Protein AF-A0A942RW23-F1 (afdb_monomer)

Foldseek 3Di:
DKKWFQDQDPQADWDADPVGDTWGQDQDPVGIRMTDDDDPVVVVVQCVDPRMDDDDPDPPPPVPDPPPDDDDPDPDDDDDDDDDDDDDDDDDDDDDDDDDDDDDDDDD

Mean predicted aligned error: 17.61 Å

Secondary structure (DSSP, 8-state):
-EEEESS--TT-B-PBPTTS-B--BEE-TTS-EEEE---HHHHHHHHHSTTEEE----------PPPPPPPPP-----------------------------------

Solvent-accessible surface area (backbone atoms only — not comparable to full-atom values): 7619 Å² total; per-residue (Å²): 88,52,37,25,43,73,74,86,46,99,85,36,49,69,61,66,48,96,91,63,56,70,48,63,24,39,64,46,99,86,66,48,24,40,31,82,44,84,53,64,71,59,46,53,56,43,60,73,34,90,57,33,42,78,56,70,87,66,81,77,77,75,75,73,72,77,75,79,74,82,76,77,81,83,78,71,88,80,84,86,85,79,88,79,90,81,80,91,80,85,88,77,91,81,88,81,90,84,74,93,79,86,82,82,84,88,86,132

Sequence (108 aa):
MIIEHTIKRPNGSHPKMMDGTVYHFMPNESGDHVAEVVNLDHIDWFLNVSTFRIYKVQPRVVEAQPAPAPLPPNGMPSPMQKDVQGAVVLRAVSLSKSKFRPKVVRGE

Radius of gyration: 28.73 Å; Cα contacts (8 Å, |Δi|>4): 95; chains: 1; bounding box: 66×43×71 Å

pLDDT: mean 77.04, std 17.92, range [47.66, 96.5]

Structure (mmCIF, N/CA/C/O backbone):
data_AF-A0A942RW23-F1
#
_entry.id   AF-A0A942RW23-F1
#
loop_
_atom_site.group_PDB
_atom_site.id
_atom_site.type_symbol
_atom_site.label_atom_id
_atom_site.label_alt_id
_atom_site.label_comp_id
_atom_site.label_asym_id
_atom_site.label_entity_id
_atom_site.label_seq_id
_atom_site.pdbx_PDB_ins_code
_atom_site.Cartn_x
_atom_site.Cartn_y
_atom_site.Cartn_z
_atom_site.occupancy
_atom_site.B_iso_or_equiv
_atom_site.auth_seq_id
_atom_site.auth_comp_id
_atom_site.auth_asym_id
_atom_site.auth_atom_id
_atom_site.pdbx_PDB_model_num
ATOM 1 N N . MET A 1 1 ? -2.813 4.241 -8.096 1.00 91.56 1 MET A N 1
ATOM 2 C CA . MET A 1 1 ? -3.747 3.430 -7.275 1.00 91.56 1 MET A CA 1
ATOM 3 C C . MET A 1 1 ? -3.215 3.363 -5.854 1.00 91.56 1 MET A C 1
ATOM 5 O O . MET A 1 1 ? -2.014 3.207 -5.689 1.00 91.56 1 MET A O 1
ATOM 9 N N . ILE A 1 2 ? -4.066 3.511 -4.834 1.00 93.56 2 ILE A N 1
ATOM 10 C CA . ILE A 1 2 ? -3.613 3.505 -3.433 1.00 93.56 2 ILE A CA 1
ATOM 11 C C . ILE A 1 2 ? -3.774 2.099 -2.854 1.00 93.56 2 ILE A C 1
ATOM 13 O O . ILE A 1 2 ? -4.863 1.518 -2.896 1.00 93.56 2 ILE A O 1
ATOM 17 N N . ILE A 1 3 ? -2.684 1.559 -2.319 1.00 94.88 3 ILE A N 1
ATOM 18 C CA . ILE A 1 3 ? -2.647 0.250 -1.665 1.00 94.88 3 ILE A CA 1
ATOM 19 C C . ILE A 1 3 ? -2.380 0.463 -0.179 1.00 94.88 3 ILE A C 1
ATOM 21 O O . ILE A 1 3 ? -1.556 1.291 0.206 1.00 94.88 3 ILE A O 1
ATOM 25 N N . GLU A 1 4 ? -3.088 -0.290 0.652 1.00 95.25 4 GLU A N 1
ATOM 26 C CA . GLU A 1 4 ? -2.911 -0.338 2.095 1.00 95.25 4 GLU A CA 1
ATOM 27 C C . GLU A 1 4 ? -2.156 -1.607 2.493 1.00 95.25 4 GLU A C 1
ATOM 29 O O . GLU A 1 4 ? -2.472 -2.711 2.037 1.00 95.25 4 GLU A O 1
ATOM 34 N N . HIS A 1 5 ? -1.195 -1.458 3.397 1.00 95.81 5 HIS A N 1
ATOM 35 C CA . HIS A 1 5 ? -0.551 -2.563 4.081 1.00 95.81 5 HIS A CA 1
ATOM 36 C C . HIS A 1 5 ? -1.286 -2.858 5.394 1.00 95.81 5 HIS A C 1
ATOM 38 O O . HIS A 1 5 ? -1.335 -2.031 6.301 1.00 95.81 5 HIS A O 1
ATOM 44 N N . THR A 1 6 ? -1.845 -4.061 5.511 1.00 93.88 6 THR A N 1
ATOM 45 C CA . THR A 1 6 ? -2.638 -4.465 6.686 1.00 93.88 6 THR A CA 1
ATOM 46 C C . THR A 1 6 ? -1.799 -4.606 7.958 1.00 93.88 6 THR A C 1
ATOM 48 O O . THR A 1 6 ? -2.320 -4.460 9.065 1.00 93.88 6 THR A O 1
ATOM 51 N N . ILE A 1 7 ? -0.493 -4.859 7.824 1.00 92.75 7 ILE A N 1
ATOM 52 C CA . ILE A 1 7 ? 0.417 -4.984 8.962 1.00 92.75 7 ILE A CA 1
ATOM 53 C C . ILE A 1 7 ? 0.899 -3.594 9.379 1.00 92.75 7 ILE A C 1
ATOM 55 O O . ILE A 1 7 ? 1.802 -3.010 8.774 1.00 92.75 7 ILE A O 1
ATOM 59 N N . LYS A 1 8 ? 0.338 -3.096 10.481 1.00 92.00 8 LYS A N 1
ATOM 60 C CA . LYS A 1 8 ? 0.678 -1.787 11.042 1.00 92.00 8 LYS A CA 1
ATOM 61 C C . LYS A 1 8 ? 1.999 -1.860 11.812 1.00 92.00 8 LYS A C 1
ATOM 63 O O . LYS A 1 8 ? 2.098 -2.531 12.838 1.00 92.00 8 LYS A O 1
ATOM 68 N N . ARG A 1 9 ? 3.028 -1.161 11.322 1.00 91.12 9 ARG A N 1
ATOM 69 C CA . ARG A 1 9 ? 4.342 -1.044 11.984 1.00 91.12 9 ARG A CA 1
ATOM 70 C C . ARG A 1 9 ? 4.628 0.412 12.359 1.00 91.12 9 ARG A C 1
ATOM 72 O O . ARG A 1 9 ? 4.298 1.299 11.572 1.00 91.12 9 ARG A O 1
ATOM 79 N N . PRO A 1 10 ? 5.294 0.679 13.499 1.00 86.50 10 PRO A N 1
ATOM 80 C CA . PRO A 1 10 ? 5.567 2.046 13.955 1.00 86.50 10 PRO A CA 1
ATOM 81 C C . PRO A 1 10 ? 6.403 2.857 12.954 1.00 86.50 10 PRO A C 1
ATOM 83 O O . PRO A 1 10 ? 6.162 4.043 12.784 1.00 86.50 10 PRO A O 1
ATOM 86 N N . ASN A 1 11 ? 7.311 2.201 12.222 1.00 89.38 11 ASN A N 1
ATOM 87 C CA . ASN A 1 11 ? 8.157 2.839 11.204 1.00 89.38 11 ASN A CA 1
ATOM 88 C C . ASN A 1 11 ? 7.682 2.566 9.765 1.00 89.38 11 ASN A C 1
ATOM 90 O O . ASN A 1 11 ? 8.444 2.746 8.818 1.00 89.38 11 ASN A O 1
ATOM 94 N N . GLY A 1 12 ? 6.454 2.069 9.599 1.00 91.50 12 GLY A N 1
ATOM 95 C CA . GLY A 1 12 ? 5.933 1.666 8.299 1.00 91.50 12 GLY A CA 1
ATOM 96 C C . GLY A 1 12 ? 6.598 0.418 7.717 1.00 91.50 12 GLY A C 1
ATOM 97 O O . GLY A 1 12 ? 7.166 -0.417 8.430 1.00 91.50 12 GLY A O 1
ATOM 98 N N . SER A 1 13 ? 6.449 0.230 6.409 1.00 93.75 13 SER A N 1
ATOM 99 C CA . SER A 1 13 ? 7.058 -0.875 5.659 1.00 93.75 13 SER A CA 1
ATOM 100 C C . SER A 1 13 ? 7.594 -0.386 4.320 1.00 93.75 13 SER A C 1
ATOM 102 O O . SER A 1 13 ? 6.974 0.453 3.671 1.00 93.75 13 SER A O 1
ATOM 104 N N . HIS A 1 14 ? 8.742 -0.937 3.925 1.00 95.31 14 HIS A N 1
ATOM 105 C CA . HIS A 1 14 ? 9.503 -0.507 2.753 1.00 95.31 14 HIS A CA 1
ATOM 106 C C . HIS A 1 14 ? 9.803 -1.686 1.817 1.00 95.31 14 HIS A C 1
ATOM 108 O O . HIS A 1 14 ? 10.962 -2.090 1.697 1.00 95.31 14 HIS A O 1
ATOM 114 N N . PRO A 1 15 ? 8.779 -2.326 1.221 1.00 93.44 15 PRO A N 1
ATOM 115 C CA . PRO A 1 15 ? 9.005 -3.376 0.240 1.00 93.44 15 PRO A CA 1
ATOM 116 C C . PRO A 1 15 ? 9.752 -2.809 -0.973 1.00 93.44 15 PRO A C 1
ATOM 118 O O . PRO A 1 15 ? 9.382 -1.769 -1.527 1.00 93.44 15 PRO A O 1
ATOM 121 N N . LYS A 1 16 ? 10.816 -3.512 -1.367 1.00 96.31 16 LYS A N 1
ATOM 122 C CA . LYS A 1 16 ? 11.611 -3.226 -2.560 1.00 96.31 16 LYS A CA 1
ATOM 123 C C . LYS A 1 16 ? 11.224 -4.209 -3.662 1.00 96.31 16 LYS A C 1
ATOM 125 O O . LYS A 1 16 ? 11.245 -5.416 -3.430 1.00 96.31 16 LYS A O 1
ATOM 130 N N . MET A 1 17 ? 10.895 -3.682 -4.833 1.00 95.12 17 MET A N 1
ATOM 131 C CA . MET A 1 17 ? 10.552 -4.457 -6.023 1.00 95.12 17 MET A CA 1
ATOM 132 C C . MET A 1 17 ? 11.791 -4.939 -6.783 1.00 95.12 17 MET A C 1
ATOM 134 O O . MET A 1 17 ? 12.913 -4.495 -6.517 1.00 95.12 17 MET A O 1
ATOM 138 N N . MET A 1 18 ? 11.590 -5.851 -7.740 1.00 92.50 18 MET A N 1
ATOM 139 C CA . MET A 1 18 ? 12.670 -6.419 -8.560 1.00 92.50 18 MET A CA 1
ATOM 140 C C . MET A 1 18 ? 13.366 -5.380 -9.449 1.00 92.50 18 MET A C 1
ATOM 142 O O . MET A 1 18 ? 14.573 -5.469 -9.653 1.00 92.50 18 MET A O 1
ATOM 146 N N . ASP A 1 19 ? 12.639 -4.372 -9.925 1.00 94.19 19 ASP A N 1
ATOM 147 C CA . ASP A 1 19 ? 13.166 -3.235 -10.693 1.00 94.19 19 ASP A CA 1
ATOM 148 C C . ASP A 1 19 ? 13.916 -2.215 -9.813 1.00 94.19 19 ASP A C 1
ATOM 150 O O . ASP A 1 19 ? 14.542 -1.283 -10.312 1.00 94.19 19 ASP A O 1
ATOM 154 N N . GLY A 1 20 ? 13.880 -2.400 -8.491 1.00 95.75 20 GLY A N 1
ATOM 155 C CA . GLY A 1 20 ? 14.547 -1.543 -7.521 1.00 95.75 20 GLY A CA 1
ATOM 156 C C . GLY A 1 20 ? 13.670 -0.437 -6.940 1.00 95.75 20 GLY A C 1
ATOM 157 O O . GLY A 1 20 ? 14.114 0.199 -5.980 1.00 95.75 20 GLY A O 1
ATOM 158 N N . THR A 1 21 ? 12.442 -0.241 -7.435 1.00 96.19 21 THR A N 1
ATOM 159 C CA . THR A 1 21 ? 11.490 0.710 -6.845 1.00 96.19 21 THR A CA 1
ATOM 160 C C . THR A 1 21 ? 11.165 0.331 -5.401 1.00 96.19 21 THR A C 1
ATOM 162 O O . THR A 1 21 ? 10.885 -0.828 -5.083 1.00 96.19 21 THR A O 1
ATOM 165 N N . VAL A 1 22 ? 11.201 1.321 -4.509 1.00 96.38 22 VAL A N 1
ATOM 166 C CA . VAL A 1 22 ? 10.861 1.168 -3.091 1.00 96.38 22 VAL A CA 1
ATOM 167 C C . VAL A 1 22 ? 9.565 1.916 -2.819 1.00 96.38 22 VAL A C 1
ATOM 169 O O . VAL A 1 22 ? 9.466 3.112 -3.086 1.00 96.38 22 VAL A O 1
ATOM 172 N N . TYR A 1 23 ? 8.580 1.213 -2.263 1.00 95.94 23 TYR A N 1
ATOM 173 C CA . TYR A 1 23 ? 7.323 1.819 -1.830 1.00 95.94 23 TYR A CA 1
ATOM 174 C C . TYR A 1 23 ? 7.345 2.068 -0.330 1.00 95.94 23 TYR A C 1
ATOM 176 O O . TYR A 1 23 ? 7.763 1.208 0.442 1.00 95.94 23 TYR A O 1
ATOM 184 N N . HIS A 1 24 ? 6.872 3.237 0.090 1.00 95.81 24 HIS A N 1
ATOM 185 C CA . HIS A 1 24 ? 6.835 3.634 1.493 1.00 95.81 24 HIS A CA 1
ATOM 186 C C . HIS A 1 24 ? 5.405 3.557 2.020 1.00 95.81 24 HIS A C 1
ATOM 188 O O . HIS A 1 24 ? 4.612 4.469 1.812 1.00 95.81 24 HIS A O 1
ATOM 194 N N . PHE A 1 25 ? 5.079 2.468 2.716 1.00 95.56 25 PHE A N 1
ATOM 195 C CA . PHE A 1 25 ? 3.794 2.318 3.398 1.00 95.56 25 PHE A CA 1
ATOM 196 C C . PHE A 1 25 ? 3.901 2.947 4.786 1.00 95.56 25 PHE A C 1
ATOM 198 O O . PHE A 1 25 ? 4.322 2.289 5.745 1.00 95.56 25 PHE A O 1
ATOM 205 N N . MET A 1 26 ? 3.560 4.231 4.879 1.00 93.38 26 MET A N 1
ATOM 206 C CA . MET A 1 26 ? 3.611 5.027 6.110 1.00 93.38 26 MET A CA 1
ATOM 207 C C . MET A 1 26 ? 2.198 5.288 6.649 1.00 93.38 26 MET A C 1
ATOM 209 O O . MET A 1 26 ? 1.250 5.321 5.863 1.00 93.38 26 MET A O 1
ATOM 213 N N . PRO A 1 27 ? 2.033 5.450 7.975 1.00 92.62 27 PRO A N 1
ATOM 214 C CA . PRO A 1 27 ? 0.734 5.771 8.552 1.00 92.62 27 PRO A CA 1
ATOM 215 C C . PRO A 1 27 ? 0.259 7.152 8.080 1.00 92.62 27 PRO A C 1
ATOM 217 O O . PRO A 1 27 ? 0.991 8.135 8.191 1.00 92.62 27 PRO A O 1
ATOM 220 N N . ASN A 1 28 ? -0.968 7.220 7.570 1.00 90.31 28 ASN A N 1
ATOM 221 C CA . ASN A 1 28 ? -1.662 8.471 7.265 1.00 90.31 28 ASN A CA 1
ATOM 222 C C . ASN A 1 28 ? -2.305 9.083 8.531 1.00 90.31 28 ASN A C 1
ATOM 224 O O . ASN A 1 28 ? -2.184 8.543 9.631 1.00 90.31 28 ASN A O 1
ATOM 228 N N . GLU A 1 29 ? -3.053 10.181 8.378 1.00 88.06 29 GLU A N 1
ATOM 229 C CA . GLU A 1 29 ? -3.786 10.838 9.480 1.00 88.06 29 GLU A CA 1
ATOM 230 C C . GLU A 1 29 ? -4.825 9.931 10.168 1.00 88.06 29 GLU A C 1
ATOM 232 O O . GLU A 1 29 ? -5.197 10.159 11.318 1.00 88.06 29 GLU A O 1
ATOM 237 N N . SER A 1 30 ? -5.288 8.884 9.482 1.00 85.94 30 SER A N 1
ATOM 238 C CA . SER A 1 30 ? -6.200 7.874 10.035 1.00 85.94 30 SER A CA 1
ATOM 239 C C . SER A 1 30 ? -5.465 6.702 10.701 1.00 85.94 30 SER A C 1
ATOM 241 O O . SER A 1 30 ? -6.102 5.860 11.334 1.00 85.94 30 SER A O 1
ATOM 243 N N . GLY A 1 31 ? -4.131 6.660 10.619 1.00 87.69 31 GLY A N 1
ATOM 244 C CA . GLY A 1 31 ? -3.304 5.565 11.120 1.00 87.69 31 GLY A CA 1
ATOM 245 C C . GLY A 1 31 ? -3.288 4.334 10.208 1.00 87.69 31 GLY A C 1
ATOM 246 O O . GLY A 1 31 ? -2.993 3.230 10.679 1.00 87.69 31 GLY A O 1
ATOM 247 N N . ASP A 1 32 ? -3.627 4.496 8.929 1.00 90.94 32 ASP A N 1
ATOM 248 C CA . ASP A 1 32 ? -3.573 3.446 7.911 1.00 90.94 32 ASP A CA 1
ATOM 249 C C . ASP A 1 32 ? -2.296 3.565 7.086 1.00 90.94 32 ASP A C 1
ATOM 251 O O . ASP A 1 32 ? -1.891 4.656 6.681 1.00 90.94 32 ASP A O 1
ATOM 255 N N . HIS A 1 33 ? -1.644 2.428 6.852 1.00 94.56 33 HIS A N 1
ATOM 256 C CA . HIS A 1 33 ? -0.360 2.362 6.166 1.00 94.56 33 HIS A CA 1
ATOM 257 C C . HIS A 1 33 ? -0.580 2.290 4.667 1.00 94.56 33 HIS A C 1
ATOM 259 O O . HIS A 1 33 ? -0.782 1.207 4.124 1.00 94.56 33 HIS A O 1
ATOM 265 N N . VAL A 1 34 ? -0.546 3.436 3.997 1.00 94.38 34 VAL A N 1
ATOM 266 C CA . VAL A 1 34 ? -0.877 3.535 2.572 1.00 94.38 34 VAL A CA 1
ATOM 267 C C . VAL A 1 34 ? 0.324 3.969 1.744 1.00 94.38 34 VAL A C 1
ATOM 269 O O . VAL A 1 34 ? 1.188 4.702 2.221 1.00 94.38 34 VAL A O 1
ATOM 272 N N . ALA A 1 35 ? 0.369 3.510 0.497 1.00 95.19 35 ALA A N 1
ATOM 273 C CA . ALA A 1 35 ? 1.314 3.974 -0.509 1.00 95.19 35 ALA A CA 1
ATOM 274 C C . ALA A 1 35 ? 0.610 4.117 -1.861 1.00 95.19 35 ALA A C 1
ATOM 276 O O . ALA A 1 35 ? -0.283 3.334 -2.207 1.00 95.19 35 ALA A O 1
ATOM 277 N N . GLU A 1 36 ? 1.024 5.115 -2.637 1.00 94.62 36 GLU A N 1
ATOM 278 C CA . GLU A 1 36 ? 0.578 5.263 -4.015 1.00 94.62 36 GLU A CA 1
ATOM 279 C C . GLU A 1 36 ? 1.454 4.422 -4.947 1.00 94.62 36 GLU A C 1
ATOM 281 O O . GLU A 1 36 ? 2.677 4.561 -4.992 1.00 94.62 36 GLU A O 1
ATOM 286 N N . VAL A 1 37 ? 0.806 3.542 -5.705 1.00 95.12 37 VAL A N 1
ATOM 287 C CA . VAL A 1 37 ? 1.440 2.665 -6.687 1.00 95.12 37 VAL A CA 1
ATOM 288 C C . VAL A 1 37 ? 0.876 3.005 -8.062 1.00 95.12 37 VAL A C 1
ATOM 290 O O . VAL A 1 37 ? -0.338 2.957 -8.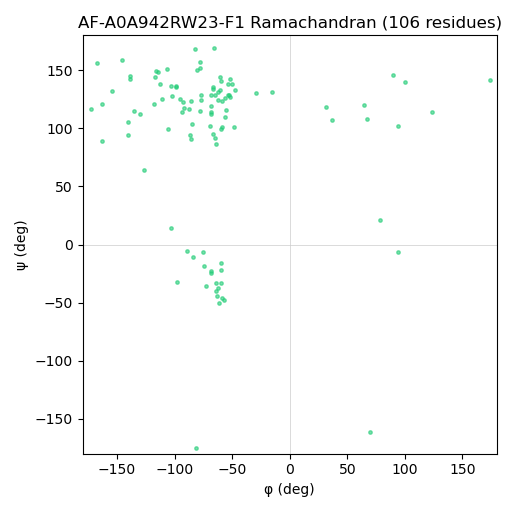280 1.00 95.12 37 VAL A O 1
ATOM 293 N N . VAL A 1 38 ? 1.755 3.397 -8.984 1.00 95.19 38 VAL A N 1
ATOM 294 C CA . VAL A 1 38 ? 1.386 3.785 -10.358 1.00 95.19 38 VAL A CA 1
ATOM 295 C C . VAL A 1 38 ? 1.585 2.628 -11.341 1.00 95.19 38 VAL A C 1
ATOM 297 O O . VAL A 1 38 ? 0.824 2.500 -12.294 1.00 95.19 38 VAL A O 1
ATOM 300 N N . ASN A 1 39 ? 2.575 1.765 -11.095 1.00 95.69 39 ASN A N 1
ATOM 301 C CA . ASN A 1 39 ? 2.893 0.638 -11.968 1.00 95.69 39 ASN A CA 1
ATOM 302 C C . ASN A 1 39 ? 1.891 -0.518 -11.777 1.00 95.69 39 ASN A C 1
ATOM 304 O O . ASN A 1 39 ? 1.722 -1.007 -10.659 1.00 95.69 39 ASN A O 1
ATOM 308 N N . LEU A 1 40 ? 1.257 -0.957 -12.867 1.00 95.50 40 LEU A N 1
ATOM 309 C CA . LEU A 1 40 ? 0.255 -2.026 -12.877 1.00 95.50 40 LEU A CA 1
ATOM 310 C C . LEU A 1 40 ? 0.835 -3.384 -12.465 1.00 95.50 40 LEU A C 1
ATOM 312 O O . LEU A 1 40 ? 0.203 -4.078 -11.673 1.00 95.50 40 LEU A O 1
ATOM 316 N N . ASP A 1 41 ? 2.049 -3.724 -12.901 1.00 96.12 41 ASP A N 1
ATOM 317 C CA . ASP A 1 41 ? 2.716 -4.974 -12.511 1.00 96.12 41 ASP A CA 1
ATOM 318 C C . ASP A 1 41 ? 2.964 -5.034 -10.996 1.00 96.12 41 ASP A C 1
ATOM 320 O O . ASP A 1 41 ? 2.801 -6.068 -10.351 1.00 96.12 41 ASP A O 1
ATOM 324 N N . HIS A 1 42 ? 3.310 -3.891 -10.396 1.00 96.00 42 HIS A N 1
ATOM 325 C CA . HIS A 1 42 ? 3.539 -3.799 -8.953 1.00 96.00 42 HIS A CA 1
ATOM 326 C C . HIS A 1 42 ? 2.223 -3.882 -8.178 1.00 96.00 42 HIS A C 1
ATOM 328 O O . HIS A 1 42 ? 2.184 -4.458 -7.092 1.00 96.00 42 HIS A O 1
ATOM 334 N N . ILE A 1 43 ? 1.145 -3.316 -8.732 1.00 95.38 43 ILE A N 1
ATOM 335 C CA . ILE A 1 43 ? -0.199 -3.423 -8.159 1.00 95.38 43 ILE A CA 1
ATOM 336 C C . ILE A 1 43 ? -0.628 -4.889 -8.114 1.00 95.38 43 ILE A C 1
ATOM 338 O O . ILE A 1 43 ? -1.024 -5.348 -7.046 1.00 95.38 43 ILE A O 1
ATOM 342 N N . ASP A 1 44 ? -0.518 -5.621 -9.226 1.00 96.12 44 ASP A N 1
ATOM 343 C CA . ASP A 1 44 ? -0.887 -7.040 -9.284 1.00 96.12 44 ASP A C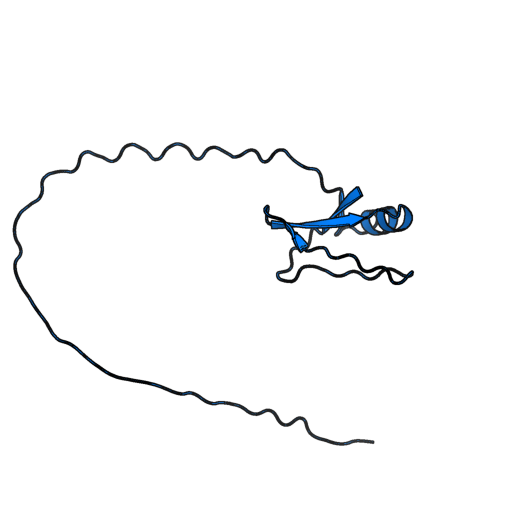A 1
ATOM 344 C C . ASP A 1 44 ? -0.084 -7.863 -8.268 1.00 96.12 44 ASP A C 1
ATOM 346 O O . ASP A 1 44 ? -0.661 -8.585 -7.452 1.00 96.12 44 ASP A O 1
ATOM 350 N N . TRP A 1 45 ? 1.234 -7.638 -8.212 1.00 95.69 45 TRP A N 1
ATOM 351 C CA . TRP A 1 45 ? 2.104 -8.296 -7.241 1.00 95.69 45 TRP A CA 1
ATOM 352 C C . TRP A 1 45 ? 1.667 -8.041 -5.796 1.00 95.69 45 TRP A C 1
ATOM 354 O O . TRP A 1 45 ? 1.544 -8.983 -5.012 1.00 95.69 45 TRP A O 1
ATOM 364 N N . PHE A 1 46 ? 1.394 -6.784 -5.433 1.00 95.56 46 PHE A N 1
ATOM 365 C CA . PHE A 1 46 ? 0.928 -6.456 -4.088 1.00 95.56 46 PHE A CA 1
ATOM 366 C C . PHE A 1 46 ? -0.424 -7.102 -3.787 1.00 95.56 46 PHE A C 1
ATOM 368 O O . PHE A 1 46 ? -0.585 -7.669 -2.713 1.00 95.56 46 PHE A O 1
ATOM 375 N N . LEU A 1 47 ? -1.381 -7.050 -4.714 1.00 94.38 47 LEU A N 1
ATOM 376 C CA . LEU A 1 47 ? -2.720 -7.611 -4.507 1.00 94.38 47 LEU A CA 1
ATOM 377 C C . LEU A 1 47 ? -2.732 -9.141 -4.432 1.00 94.38 47 LEU A C 1
ATOM 379 O O . LEU A 1 47 ? -3.637 -9.707 -3.820 1.00 94.38 47 LEU A O 1
ATOM 383 N N . ASN A 1 48 ? -1.725 -9.803 -4.998 1.00 96.50 48 ASN A N 1
ATOM 384 C CA . ASN A 1 48 ? -1.537 -11.244 -4.862 1.00 96.50 48 ASN A CA 1
ATOM 385 C C . ASN A 1 48 ? -1.001 -11.637 -3.468 1.00 96.50 48 ASN A C 1
ATOM 387 O O . ASN A 1 48 ? -1.126 -12.781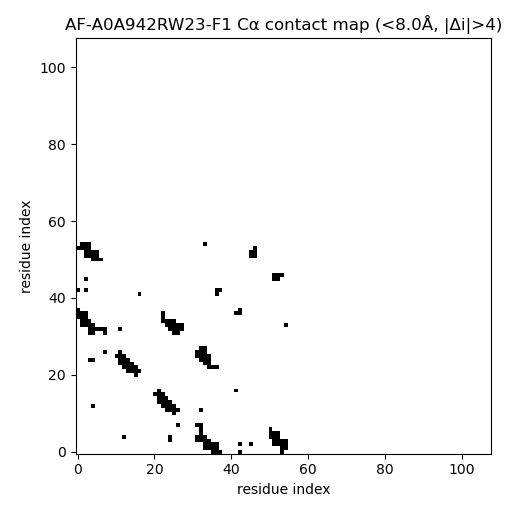 -3.030 1.00 96.50 48 ASN A O 1
ATOM 391 N N . VAL A 1 49 ? -0.427 -10.686 -2.727 1.00 95.06 49 VAL A N 1
ATOM 392 C CA . VAL A 1 49 ? 0.056 -10.905 -1.363 1.00 95.06 49 VAL A CA 1
ATOM 393 C C . VAL A 1 49 ? -1.042 -10.549 -0.359 1.00 95.06 49 VAL A C 1
ATOM 395 O O . VAL A 1 49 ? -1.496 -9.412 -0.262 1.00 95.06 49 VAL A O 1
ATOM 398 N N . SER A 1 50 ? -1.412 -11.514 0.483 1.00 94.56 50 SER A N 1
ATOM 399 C CA . SER A 1 50 ? -2.518 -11.413 1.450 1.00 94.56 50 SER A CA 1
ATOM 400 C C . SER A 1 50 ? -2.392 -10.293 2.490 1.00 94.56 50 SER A C 1
ATOM 402 O O . SER A 1 50 ? -3.376 -9.935 3.137 1.00 94.56 50 SER A O 1
ATOM 404 N N . THR A 1 51 ? -1.202 -9.719 2.667 1.00 94.69 51 THR A N 1
ATOM 405 C CA . THR A 1 51 ? -0.969 -8.606 3.594 1.00 94.69 51 THR A CA 1
ATOM 406 C C . THR A 1 51 ? -1.308 -7.242 2.997 1.00 94.69 51 THR A C 1
ATOM 408 O O . THR A 1 51 ? -1.349 -6.265 3.748 1.00 94.69 51 THR A O 1
ATOM 411 N N . PHE A 1 52 ? -1.555 -7.133 1.692 1.00 94.94 52 PHE A N 1
ATOM 412 C CA . PHE A 1 52 ? -1.892 -5.870 1.037 1.00 94.94 52 PHE A CA 1
ATOM 413 C C . PHE A 1 52 ? -3.321 -5.902 0.504 1.00 94.94 52 PHE A C 1
ATOM 415 O O . PHE A 1 52 ? -3.852 -6.944 0.125 1.00 94.94 52 PHE A O 1
ATOM 422 N N . ARG A 1 53 ? -3.966 -4.738 0.486 1.00 94.12 53 ARG A N 1
ATOM 423 C CA . ARG A 1 53 ? -5.318 -4.582 -0.055 1.00 94.12 53 ARG A CA 1
ATOM 424 C C . ARG A 1 53 ? -5.487 -3.225 -0.709 1.00 94.12 53 ARG A C 1
ATOM 426 O O . ARG A 1 53 ? -4.770 -2.278 -0.405 1.00 94.12 53 ARG A O 1
ATOM 433 N N . ILE A 1 54 ? -6.474 -3.119 -1.588 1.00 94.38 54 ILE A N 1
ATOM 434 C CA . ILE A 1 54 ? -6.863 -1.833 -2.169 1.00 94.38 54 ILE A CA 1
ATOM 435 C C . ILE A 1 54 ? -7.352 -0.926 -1.039 1.00 94.38 54 ILE A C 1
ATOM 437 O O . ILE A 1 54 ? -8.281 -1.302 -0.317 1.00 94.38 54 ILE A O 1
ATOM 441 N N . TYR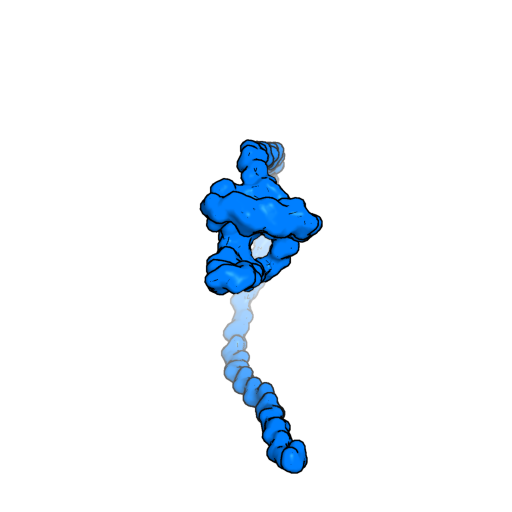 A 1 55 ? -6.755 0.261 -0.903 1.00 92.25 55 TYR A N 1
ATOM 442 C CA . TYR A 1 55 ? -7.230 1.245 0.060 1.00 92.25 55 TYR A CA 1
ATOM 443 C C . TYR A 1 55 ? -8.584 1.776 -0.415 1.00 92.25 55 TYR A C 1
ATOM 445 O O . TYR A 1 55 ? -8.678 2.573 -1.351 1.00 92.25 55 TYR A O 1
ATOM 453 N N . LYS A 1 56 ? -9.657 1.288 0.204 1.00 83.38 56 LYS A N 1
ATOM 454 C CA . LYS A 1 56 ? -10.997 1.834 0.012 1.00 83.38 56 LYS A CA 1
ATOM 455 C C . LYS A 1 56 ? -11.157 2.957 1.021 1.00 83.38 56 LYS A C 1
ATOM 457 O O . LYS A 1 56 ? -11.142 2.692 2.220 1.00 83.38 56 LYS A O 1
ATOM 462 N N . VAL A 1 57 ? -11.335 4.185 0.536 1.00 67.06 57 VAL A N 1
ATOM 463 C CA . VAL A 1 57 ? -11.786 5.304 1.369 1.00 67.06 57 VAL A CA 1
ATOM 464 C C . VAL A 1 57 ? -13.192 4.951 1.843 1.00 67.06 57 VAL A C 1
ATOM 466 O O . VAL A 1 57 ? -14.181 5.248 1.178 1.00 67.06 57 VAL A O 1
ATOM 469 N N . GLN A 1 58 ? -13.295 4.227 2.955 1.00 58.06 58 GLN A N 1
ATOM 470 C CA . GLN A 1 58 ? -14.566 4.138 3.648 1.00 58.06 58 GLN A CA 1
ATOM 471 C C . GLN A 1 58 ? -14.829 5.532 4.215 1.00 58.06 58 GLN A C 1
ATOM 473 O O . GLN A 1 58 ? -13.928 6.094 4.847 1.00 58.06 58 GLN A O 1
ATOM 478 N N . PRO A 1 59 ? -16.010 6.126 3.976 1.00 53.09 59 PRO A N 1
ATOM 479 C CA . PRO A 1 59 ? -16.374 7.345 4.671 1.00 53.09 59 PRO A CA 1
ATOM 480 C C . PRO A 1 59 ? -16.269 7.027 6.158 1.00 53.09 59 PRO A C 1
ATOM 482 O O . PRO A 1 59 ? -16.938 6.120 6.652 1.00 53.09 59 PRO A O 1
ATOM 485 N N . ARG A 1 60 ? -15.347 7.704 6.848 1.00 53.78 60 ARG A N 1
ATOM 486 C CA . ARG A 1 60 ? -15.175 7.565 8.289 1.00 53.78 60 ARG A CA 1
ATOM 487 C C . ARG A 1 60 ? -16.517 7.950 8.895 1.00 53.78 60 ARG A C 1
ATOM 489 O O . ARG A 1 60 ? -16.853 9.131 8.938 1.00 53.78 60 ARG A O 1
ATOM 496 N N . VAL A 1 61 ? -17.313 6.959 9.288 1.00 51.25 61 VAL A N 1
ATOM 497 C CA . VAL A 1 61 ? -18.503 7.191 10.096 1.00 51.25 61 VAL A CA 1
ATOM 498 C C . VAL A 1 61 ? -17.942 7.679 11.417 1.00 51.25 61 VAL A C 1
ATOM 500 O O . VAL A 1 61 ? -17.450 6.900 12.229 1.00 51.25 61 VAL A O 1
ATOM 503 N N . VAL A 1 62 ? -17.870 8.999 11.566 1.00 55.84 62 VAL A N 1
ATOM 504 C CA . VAL A 1 62 ? -17.627 9.626 12.855 1.00 55.84 62 VAL A CA 1
ATOM 505 C C . VAL A 1 62 ? -18.865 9.269 13.658 1.00 55.84 62 VAL A C 1
ATOM 507 O O . VAL A 1 62 ? -19.899 9.919 13.533 1.00 55.84 62 VAL A O 1
ATOM 510 N N . GLU A 1 63 ? -18.799 8.150 14.374 1.00 55.69 63 GLU A N 1
ATOM 511 C CA . GLU A 1 63 ? -19.801 7.779 15.356 1.00 55.69 63 GLU A CA 1
ATOM 512 C C . GLU A 1 63 ? -19.794 8.923 16.367 1.00 55.69 63 GLU A C 1
ATOM 514 O O . GLU A 1 63 ? -18.850 9.092 17.143 1.00 55.69 63 GLU A O 1
ATOM 519 N N . ALA A 1 64 ? -20.766 9.825 16.219 1.00 56.12 64 ALA A N 1
ATOM 520 C CA . ALA A 1 64 ? -20.938 10.959 17.098 1.00 56.12 64 ALA A CA 1
ATOM 521 C C . ALA A 1 64 ? -21.061 10.380 18.503 1.00 56.12 64 ALA A C 1
ATOM 523 O O . ALA A 1 64 ? -22.044 9.700 18.801 1.00 56.12 64 ALA A O 1
ATOM 524 N N . GLN A 1 65 ? -20.037 10.589 1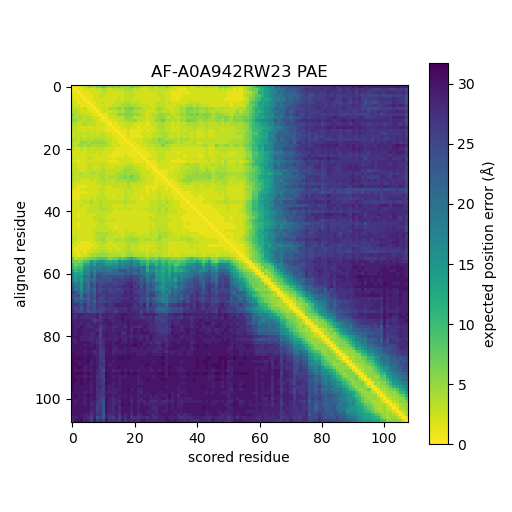9.337 1.00 61.62 65 GLN A N 1
ATOM 525 C CA . GLN A 1 65 ? -20.121 10.183 20.730 1.00 61.62 65 GLN A CA 1
ATOM 526 C C . GLN A 1 65 ? -21.412 10.786 21.292 1.00 61.62 65 GLN A C 1
ATOM 528 O O . GLN A 1 65 ? -21.632 11.991 21.108 1.00 61.62 65 GLN A O 1
ATOM 533 N N . PRO A 1 66 ? -22.291 9.980 21.914 1.00 63.88 66 PRO A N 1
ATOM 534 C CA . PRO A 1 66 ? -23.483 10.514 22.546 1.00 63.88 66 PRO A CA 1
ATOM 535 C C . PRO A 1 66 ? -23.041 11.614 23.509 1.00 63.88 66 PRO A C 1
ATOM 537 O O . PRO A 1 66 ? -22.103 11.424 24.286 1.00 63.88 66 PRO A O 1
ATOM 540 N N . ALA A 1 67 ? -23.664 12.788 23.377 1.00 68.00 67 ALA A N 1
ATOM 541 C CA . ALA A 1 67 ? -23.323 13.964 24.161 1.00 68.00 67 ALA A CA 1
ATOM 542 C C . ALA A 1 67 ? -23.208 13.577 25.648 1.00 68.00 67 ALA A C 1
ATOM 544 O O . ALA A 1 67 ? -24.085 12.860 26.145 1.00 68.00 67 ALA A O 1
ATOM 545 N N . PRO A 1 68 ? -22.144 14.005 26.354 1.00 67.75 68 PRO A N 1
ATOM 546 C CA . PRO A 1 68 ? -21.996 13.703 27.769 1.00 67.75 68 PRO A CA 1
ATOM 547 C C . PRO A 1 68 ? -23.266 14.140 28.501 1.00 67.75 68 PRO A C 1
ATOM 549 O O . PRO A 1 68 ? -23.748 15.258 28.310 1.00 67.75 68 PRO A O 1
ATOM 552 N N . ALA A 1 69 ? -23.834 13.222 29.287 1.00 75.19 69 ALA A N 1
ATOM 553 C CA . ALA A 1 69 ? -25.046 13.473 30.050 1.00 75.19 69 ALA A CA 1
ATOM 554 C C . ALA A 1 69 ? -24.890 14.758 30.889 1.00 75.19 69 ALA A C 1
ATOM 556 O O . ALA A 1 69 ? -23.797 15.014 31.408 1.00 75.19 69 ALA A O 1
ATOM 557 N N . PRO A 1 70 ? -25.952 15.572 31.028 1.00 71.50 70 PRO A N 1
ATOM 558 C CA . PRO A 1 70 ? -25.897 16.794 31.815 1.00 71.50 70 PRO A CA 1
ATOM 559 C C . PRO A 1 70 ? -25.445 16.475 33.244 1.00 71.50 70 PRO A C 1
ATOM 561 O O . PRO A 1 70 ? -26.010 15.607 33.911 1.00 71.50 70 PRO A O 1
ATOM 564 N N . LEU A 1 71 ? -24.394 17.170 33.686 1.00 74.69 71 LEU A N 1
ATOM 565 C CA . LEU A 1 71 ? -23.869 17.079 35.046 1.00 74.69 71 LEU A CA 1
ATOM 566 C C . LEU A 1 71 ? -25.002 17.344 36.055 1.00 74.69 71 LEU A C 1
ATOM 568 O O . LEU A 1 71 ? -25.788 18.274 35.845 1.00 74.69 71 LEU A O 1
ATOM 572 N N . PRO A 1 72 ? -25.095 16.575 37.157 1.00 69.69 72 PRO A N 1
ATOM 573 C CA . PRO A 1 72 ? -26.043 16.882 38.217 1.00 69.69 72 PRO A CA 1
ATOM 574 C C . PR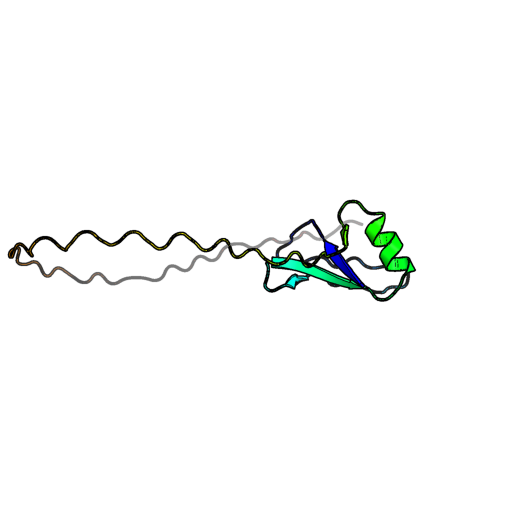O A 1 72 ? -25.738 18.272 38.805 1.00 69.69 72 PRO A C 1
ATOM 576 O O . PRO A 1 72 ? -24.567 18.656 38.899 1.00 69.69 72 PRO A O 1
ATOM 579 N N . PRO A 1 73 ? -26.768 19.045 39.198 1.00 62.31 73 PRO A N 1
ATOM 580 C CA . PRO A 1 73 ? -26.580 20.359 39.785 1.00 62.31 73 PRO A CA 1
ATOM 581 C C . PRO A 1 73 ? -25.732 20.244 41.050 1.00 62.31 73 PRO A C 1
ATOM 583 O O . PRO A 1 73 ? -26.050 19.508 41.983 1.00 62.31 73 PRO A O 1
ATOM 586 N N . ASN A 1 74 ? -24.633 20.990 41.018 1.00 61.81 74 ASN A N 1
ATOM 587 C CA . ASN A 1 74 ? -23.639 21.157 42.061 1.00 61.81 74 ASN A CA 1
ATOM 588 C C . ASN A 1 74 ? -24.320 21.452 43.410 1.00 61.81 74 ASN A C 1
ATOM 590 O O . ASN A 1 74 ? -24.787 22.565 43.662 1.00 61.81 74 ASN A O 1
ATOM 594 N N . GLY A 1 75 ? -24.411 20.428 44.257 1.00 59.72 75 GLY A N 1
ATOM 595 C CA . GLY A 1 75 ? -24.858 20.554 45.634 1.00 59.72 75 GLY A CA 1
ATOM 596 C C . GLY A 1 75 ? -23.818 21.322 46.440 1.00 59.72 75 GLY A C 1
ATOM 597 O O . GLY A 1 75 ? -22.712 20.836 46.627 1.00 59.72 75 GLY A O 1
ATOM 598 N N . MET A 1 76 ? -24.209 22.527 46.856 1.00 61.91 76 MET A N 1
ATOM 599 C CA . MET A 1 76 ? -23.776 23.303 48.026 1.00 61.91 76 MET A CA 1
ATOM 600 C C . MET A 1 76 ? -22.321 23.123 48.516 1.00 61.91 76 MET A C 1
ATOM 602 O O . MET A 1 76 ? -21.965 22.062 49.029 1.00 61.91 76 MET A O 1
ATOM 606 N N . PRO A 1 77 ? -21.492 24.187 48.508 1.00 63.56 77 PRO A N 1
ATOM 607 C CA . PRO A 1 77 ? -20.206 24.148 49.187 1.00 63.56 77 PRO A CA 1
ATOM 608 C C . PRO A 1 77 ? -20.423 24.095 50.705 1.00 63.56 77 PRO A C 1
ATOM 610 O O . PRO A 1 77 ? -20.896 25.060 51.304 1.00 63.56 77 PRO A O 1
ATOM 613 N N . SER A 1 78 ? -20.039 22.986 51.334 1.00 65.19 78 SER A N 1
ATOM 614 C CA . SER A 1 78 ? -19.763 22.963 52.772 1.00 65.19 78 SER A CA 1
ATOM 615 C C . SER A 1 78 ? -18.501 23.792 53.039 1.00 65.19 78 SER A C 1
ATOM 617 O O . SER A 1 78 ? -17.440 23.460 52.504 1.00 65.19 78 SER A O 1
ATOM 619 N N . PRO A 1 79 ? -18.566 24.869 53.839 1.00 68.00 79 PRO A N 1
ATOM 620 C CA . PRO A 1 79 ? -17.372 25.547 54.309 1.00 68.00 79 PRO A CA 1
ATOM 621 C C . PRO A 1 79 ? -16.745 24.762 55.467 1.00 68.00 79 PRO A C 1
ATOM 623 O O . PRO A 1 79 ? -17.451 24.146 56.256 1.00 68.00 79 PRO A O 1
ATOM 626 N N . MET A 1 80 ? -15.424 24.899 55.596 1.00 61.62 80 MET A N 1
ATOM 627 C CA . MET A 1 80 ? -14.542 24.378 56.654 1.00 61.62 80 MET A CA 1
ATOM 628 C C . MET A 1 80 ? -13.885 23.033 56.340 1.00 61.62 80 MET A C 1
ATOM 630 O O . MET A 1 80 ? -14.423 21.976 56.627 1.00 61.62 80 MET A O 1
ATOM 634 N N . GLN A 1 81 ? -12.608 23.093 55.962 1.00 56.38 81 GLN A N 1
ATOM 635 C CA . GLN A 1 81 ? -11.572 22.867 56.968 1.00 56.38 81 GLN A CA 1
ATOM 636 C C . GLN A 1 81 ? -10.264 23.562 56.583 1.00 56.38 81 GLN A C 1
ATOM 638 O O . GLN A 1 81 ? -9.817 23.551 55.440 1.00 56.38 81 GLN A O 1
ATOM 643 N N . LYS A 1 82 ? -9.745 24.265 57.585 1.00 59.34 82 LYS A N 1
ATOM 644 C CA . LYS A 1 82 ? -8.539 25.079 57.606 1.00 59.34 82 LYS A CA 1
ATOM 645 C C . LYS A 1 82 ? -7.289 24.208 57.734 1.00 59.34 82 LYS A C 1
ATOM 647 O O . LYS A 1 82 ? -7.362 23.142 58.334 1.00 59.34 82 LYS A O 1
ATOM 652 N N . ASP A 1 83 ? -6.179 24.795 57.288 1.00 56.66 83 ASP A N 1
ATOM 653 C CA . ASP A 1 83 ? -4.800 24.556 57.725 1.00 56.66 83 ASP A CA 1
ATOM 654 C C . ASP A 1 83 ? -4.193 23.164 57.480 1.00 56.66 83 ASP A C 1
ATOM 656 O O . ASP A 1 83 ? -4.601 22.158 58.044 1.00 56.66 83 ASP A O 1
ATOM 660 N N . VAL A 1 84 ? -3.103 23.131 56.707 1.00 57.47 84 VAL A N 1
ATOM 661 C CA . VAL A 1 84 ? -1.746 23.008 57.271 1.00 57.47 84 VAL A CA 1
ATOM 662 C C . VAL A 1 84 ? -0.732 23.186 56.136 1.00 57.47 84 VAL A C 1
ATOM 664 O O . VAL A 1 84 ? -0.671 22.417 55.179 1.00 57.47 84 VAL A O 1
ATOM 667 N N . GLN A 1 85 ? 0.060 24.251 56.251 1.00 51.91 85 GLN A N 1
ATOM 668 C CA . GLN A 1 85 ? 1.308 24.441 55.519 1.00 51.91 85 GLN A CA 1
ATOM 669 C C . GLN A 1 85 ? 2.321 23.391 55.988 1.00 51.91 85 GLN A C 1
ATOM 671 O O . GLN A 1 85 ? 2.489 23.192 57.189 1.00 51.91 85 GLN A O 1
ATOM 676 N N . GLY A 1 86 ? 3.036 22.752 55.061 1.00 48.12 86 GLY A N 1
ATOM 677 C CA . GLY A 1 86 ? 4.021 21.741 55.431 1.00 48.12 86 GLY A CA 1
ATOM 678 C C . GLY A 1 86 ? 5.019 21.400 54.334 1.00 48.12 86 GLY A C 1
ATOM 679 O O . GLY A 1 86 ? 4.821 20.454 53.590 1.00 48.12 86 GLY A O 1
ATOM 680 N N . ALA A 1 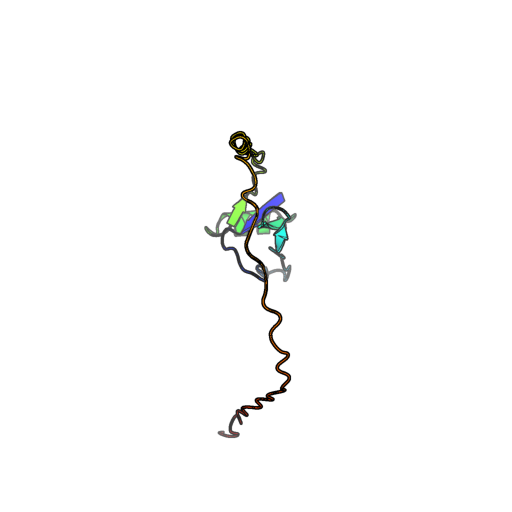87 ? 6.116 22.154 54.330 1.00 51.31 87 ALA A N 1
ATOM 681 C CA . ALA A 1 87 ? 7.482 21.689 54.088 1.00 51.31 87 ALA A CA 1
ATOM 682 C C . ALA A 1 87 ? 7.897 21.151 52.697 1.00 51.31 87 ALA A C 1
ATOM 684 O O . ALA A 1 87 ? 7.668 20.014 52.300 1.00 51.31 87 ALA A O 1
ATOM 685 N N . VAL A 1 88 ? 8.700 22.002 52.052 1.00 54.25 88 VAL A N 1
ATOM 686 C CA . VAL A 1 88 ? 9.856 21.709 51.192 1.00 54.25 88 VAL A CA 1
ATOM 687 C C . VAL A 1 88 ? 10.586 20.408 51.559 1.00 54.25 88 VAL A C 1
ATOM 689 O O . VAL A 1 88 ? 11.060 20.280 52.685 1.00 54.25 88 VAL A O 1
ATOM 692 N N . VAL A 1 89 ? 10.848 19.544 50.570 1.00 56.00 89 VAL A N 1
ATOM 693 C CA . VAL A 1 89 ? 12.057 18.701 50.548 1.00 56.00 89 VAL A CA 1
ATOM 694 C C . VAL A 1 89 ? 12.683 18.716 49.151 1.00 56.00 89 VAL A C 1
ATOM 696 O O . VAL A 1 89 ? 12.108 18.280 48.159 1.00 56.00 89 VAL A O 1
ATOM 699 N N . LEU A 1 90 ? 13.890 19.277 49.129 1.00 56.88 90 LEU A N 1
ATOM 700 C CA . LEU A 1 90 ? 14.902 19.245 48.078 1.00 56.88 90 LEU A CA 1
ATOM 701 C C . LEU A 1 90 ? 15.467 17.832 47.849 1.00 56.88 90 LEU A C 1
ATOM 703 O O . LEU A 1 90 ? 15.407 16.994 48.742 1.00 56.88 90 LEU A O 1
ATOM 707 N N . ARG A 1 91 ? 16.231 17.711 46.750 1.00 49.34 91 ARG A N 1
ATOM 708 C CA . ARG A 1 91 ? 17.236 16.676 46.406 1.00 49.34 91 ARG A CA 1
ATOM 709 C C . ARG A 1 91 ? 16.694 15.453 45.665 1.00 49.34 91 ARG A C 1
ATOM 711 O O . ARG A 1 91 ? 15.618 14.968 45.948 1.00 49.34 91 ARG A O 1
ATOM 718 N N . ALA A 1 92 ? 17.435 14.837 44.755 1.00 47.66 92 ALA A N 1
ATOM 719 C CA . ALA A 1 92 ? 18.652 15.192 44.037 1.00 47.66 92 ALA A CA 1
ATOM 720 C C . ALA A 1 92 ? 18.803 14.173 42.897 1.00 47.66 92 ALA A C 1
ATOM 722 O O . ALA A 1 92 ? 18.305 13.054 42.966 1.00 47.66 92 ALA A O 1
ATOM 723 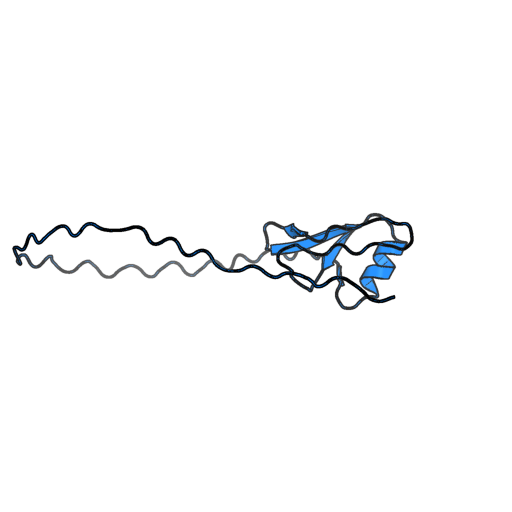N N . VAL A 1 93 ? 19.530 14.615 41.877 1.00 54.19 93 VAL A N 1
ATOM 724 C CA . VAL A 1 93 ? 20.292 13.868 40.872 1.00 54.19 93 VAL A CA 1
ATOM 725 C C . VAL A 1 93 ? 20.555 12.390 41.210 1.00 54.19 93 VAL A C 1
ATOM 727 O O . VAL A 1 93 ? 21.127 12.084 42.253 1.00 54.19 93 VAL A O 1
ATOM 730 N N . SER A 1 94 ? 20.284 11.492 40.260 1.00 54.06 94 SER A N 1
ATOM 731 C CA . SER A 1 94 ? 20.999 10.216 40.183 1.00 54.06 94 SER A CA 1
ATOM 732 C C . SER A 1 94 ? 21.298 9.857 38.729 1.00 54.06 94 SER A C 1
ATOM 734 O 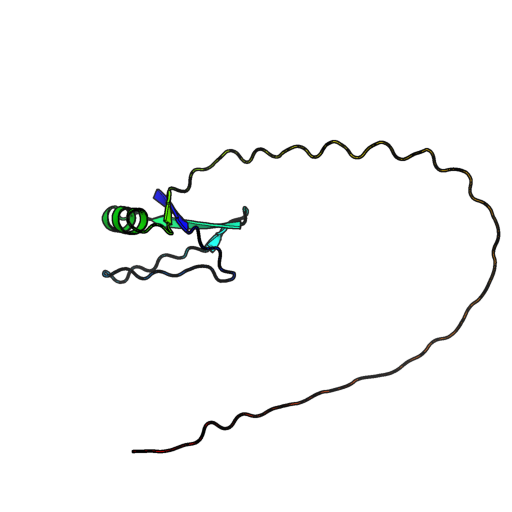O . SER A 1 94 ? 20.422 9.483 37.952 1.00 54.06 94 SER A O 1
ATOM 736 N N . LEU A 1 95 ? 22.573 10.023 38.372 1.00 57.12 95 LEU A N 1
ATOM 737 C CA . LEU A 1 95 ? 23.210 9.393 37.222 1.00 57.12 95 LEU A CA 1
ATOM 738 C C . LEU A 1 95 ? 23.130 7.869 37.367 1.00 57.12 95 LEU A C 1
ATOM 740 O O . LEU A 1 95 ? 23.436 7.323 38.424 1.00 57.12 95 LEU A O 1
ATOM 744 N N . SER A 1 96 ? 22.877 7.157 36.273 1.00 54.56 96 SER A N 1
ATOM 745 C CA . SER A 1 96 ? 23.204 5.731 36.178 1.00 54.56 96 SER A CA 1
ATOM 746 C C . SER A 1 96 ? 23.738 5.397 34.790 1.00 54.56 96 SER A C 1
ATOM 748 O O . SER A 1 96 ? 22.998 5.124 33.851 1.00 54.56 96 SER A O 1
ATOM 750 N N . LYS A 1 97 ? 25.071 5.427 34.686 1.00 56.22 97 LYS A N 1
ATOM 751 C CA . LYS A 1 97 ? 25.872 4.773 33.643 1.00 56.22 97 LYS A CA 1
ATOM 752 C C . LYS A 1 97 ? 25.762 3.247 33.776 1.00 56.22 97 LYS A C 1
ATOM 754 O O . LYS A 1 97 ? 25.999 2.718 34.859 1.00 56.22 97 LYS A O 1
ATOM 759 N N . SER A 1 98 ? 25.531 2.531 32.676 1.00 48.75 98 SER A N 1
ATOM 760 C CA . SER A 1 98 ? 25.921 1.118 32.447 1.00 48.75 98 SER A CA 1
ATOM 761 C C . SER A 1 98 ? 25.320 0.668 31.115 1.00 48.75 98 SER A C 1
ATOM 763 O O . SER A 1 98 ? 24.188 1.025 30.834 1.00 48.75 98 SER A O 1
ATOM 765 N N . LYS A 1 99 ? 25.925 -0.128 30.234 1.00 61.16 99 LYS A N 1
ATOM 766 C CA . LYS A 1 99 ? 27.157 -0.932 30.194 1.00 61.16 99 LYS A CA 1
ATOM 767 C C . LYS A 1 99 ? 27.369 -1.208 28.695 1.00 61.16 99 LYS A C 1
ATOM 769 O O . LYS A 1 99 ? 26.442 -1.626 28.012 1.00 61.16 99 LYS A O 1
ATOM 774 N N . PHE A 1 100 ? 28.486 -0.796 28.110 1.00 54.50 100 PHE A N 1
ATOM 775 C CA . PHE A 1 100 ? 29.592 -1.693 27.756 1.00 54.50 100 PHE A CA 1
ATOM 776 C C . PHE A 1 100 ? 29.147 -3.085 27.259 1.00 54.50 100 PHE A C 1
ATOM 778 O O . PHE A 1 100 ? 28.758 -3.944 28.050 1.00 54.50 100 PHE A O 1
ATOM 785 N N . ARG A 1 101 ? 29.277 -3.328 25.950 1.00 65.44 101 ARG A N 1
ATOM 786 C CA . ARG A 1 101 ? 29.464 -4.671 25.387 1.00 65.44 101 ARG A CA 1
ATOM 787 C C . ARG A 1 101 ? 30.660 -4.629 24.429 1.00 65.44 101 ARG A C 1
ATOM 789 O O . ARG A 1 101 ? 30.550 -3.980 23.391 1.00 65.44 101 ARG A O 1
ATOM 796 N N . PRO A 1 102 ? 31.781 -5.297 24.741 1.00 60.78 102 PRO A N 1
ATOM 797 C CA . PRO A 1 102 ? 32.818 -5.562 23.760 1.00 60.78 102 PRO A CA 1
ATOM 798 C C . PRO A 1 102 ? 32.337 -6.713 22.870 1.00 60.78 102 PRO A C 1
ATOM 800 O O . PRO A 1 102 ? 31.924 -7.756 23.379 1.00 60.78 102 PRO A O 1
ATOM 803 N N . LYS A 1 103 ? 32.370 -6.545 21.545 1.00 63.44 103 LYS A N 1
ATOM 804 C CA . LYS A 1 103 ? 32.314 -7.700 20.645 1.00 63.44 103 LYS A CA 1
ATOM 805 C C . LYS A 1 103 ? 33.742 -8.103 20.311 1.00 63.44 103 LYS A C 1
ATOM 807 O O . LYS A 1 103 ? 34.511 -7.339 19.739 1.00 63.44 103 LYS A O 1
ATOM 812 N N . VAL A 1 104 ? 34.045 -9.299 20.792 1.00 64.50 104 VAL A N 1
ATOM 813 C CA . VAL A 1 104 ? 35.259 -10.083 20.627 1.00 64.50 104 VAL A CA 1
ATOM 814 C C . VAL A 1 104 ? 35.656 -10.179 19.155 1.00 64.50 104 VAL A C 1
ATOM 816 O O . VAL A 1 104 ? 34.821 -10.364 18.272 1.00 64.50 104 VAL A O 1
ATOM 819 N N . VAL A 1 105 ? 36.958 -10.031 18.943 1.00 65.62 105 VAL A N 1
ATOM 820 C CA . VAL A 1 105 ? 37.695 -10.245 17.701 1.00 65.62 105 VAL A CA 1
ATOM 821 C C . VAL A 1 105 ? 37.959 -11.748 17.517 1.00 65.62 105 VAL A C 1
ATOM 823 O O . VAL A 1 105 ? 38.229 -12.431 18.503 1.00 65.62 105 VAL A O 1
ATOM 826 N N . ARG A 1 106 ? 38.034 -12.165 16.243 1.00 54.22 106 ARG A N 1
ATOM 827 C CA . ARG A 1 106 ? 38.858 -13.250 15.655 1.00 54.22 106 ARG A CA 1
ATOM 828 C C . ARG A 1 106 ? 38.251 -14.630 15.364 1.00 54.22 106 ARG A C 1
ATOM 830 O O . ARG A 1 106 ? 37.580 -15.227 16.196 1.00 54.22 106 ARG A O 1
ATOM 837 N N . GLY A 1 107 ? 38.691 -15.128 14.204 1.00 57.94 107 GLY A N 1
ATOM 838 C CA . GLY A 1 107 ? 38.651 -16.501 13.694 1.00 57.94 107 GLY A CA 1
ATOM 839 C C . GLY A 1 107 ? 37.920 -16.521 12.353 1.00 57.94 107 GLY A C 1
ATOM 840 O O . GLY A 1 107 ? 36.748 -16.169 12.332 1.00 57.94 107 GLY A O 1
ATOM 841 N N . GLU A 1 108 ? 38.501 -16.824 11.197 1.00 52.47 108 GLU A N 1
ATOM 842 C CA . GLU A 1 108 ? 39.831 -17.258 10.738 1.00 52.47 108 GLU A CA 1
ATOM 843 C C . GLU A 1 108 ? 39.913 -16.888 9.244 1.00 52.47 108 GLU A C 1
ATOM 845 O O . GLU A 1 108 ? 38.830 -16.797 8.614 1.00 52.47 108 GLU A O 1
#